Protein AF-A0A2E3KAB7-F1 (afdb_monomer)

Secondary structure (DSSP, 8-state):
-HHHHHHHHHHHHHHHHHHHHHHHHHHHHHHHHHHHHHHSS-GGGB-TTSPBPP------------------

pLDDT: mean 79.63, std 14.13, range [46.84, 97.25]

Mean predicted aligned error: 14.68 Å

Radius of gyration: 31.41 Å; Cα contacts (8 Å, |Δi|>4): 8; chains: 1; bounding box: 94×13×68 Å

Foldseek 3Di:
DVVVVVVVVVVVVVVVVVVVVVVVVVVVVVVCVVCVVVPPDDPVQADPVRDGNDDDPDDDDDDDDPPPPPDD

Sequence (72 aa):
MQAALITIGVFTGILTLSVGVILGYILRTYIQDNNQNAYTYHPEMFDENGQLVPDEIISFRIEGDESTELED

Solvent-accessible surface area (backbone atoms only — not comparable to full-atom values): 4707 Å² total; per-residue (Å²): 115,68,68,63,53,52,52,52,51,51,55,50,51,52,52,53,48,55,52,48,53,54,51,51,51,51,53,52,49,52,52,48,66,63,52,52,66,67,74,75,54,62,84,84,42,42,47,100,84,69,46,76,60,78,88,75,84,80,83,82,81,83,79,75,80,93,73,79,78,81,81,132

Structure (mmCIF, N/CA/C/O backbone):
data_AF-A0A2E3KAB7-F1
#
_entry.id   AF-A0A2E3KAB7-F1
#
loop_
_atom_site.group_PDB
_atom_site.id
_atom_site.type_symbol
_atom_site.label_atom_id
_atom_site.label_alt_id
_atom_site.label_comp_id
_atom_site.label_asym_id
_atom_site.label_entity_id
_atom_site.label_seq_id
_atom_site.pdbx_PDB_ins_code
_atom_site.Cartn_x
_atom_site.Cartn_y
_atom_site.Cartn_z
_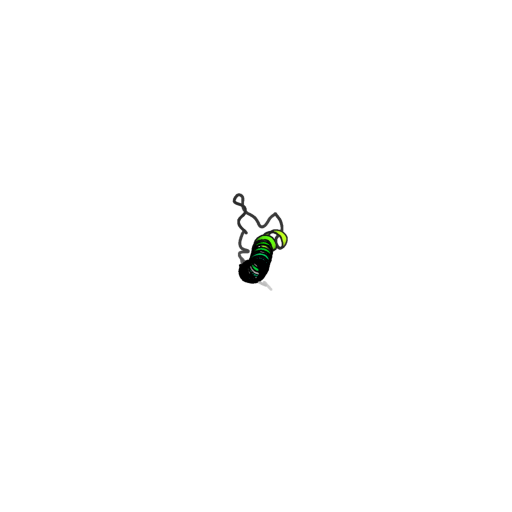atom_site.occupancy
_atom_site.B_iso_or_equiv
_atom_site.auth_seq_id
_atom_site.auth_comp_id
_atom_site.auth_asym_id
_atom_site.auth_atom_id
_atom_site.pdbx_PDB_model_num
ATOM 1 N N . MET A 1 1 ? 27.505 -1.431 -25.583 1.00 76.50 1 MET A N 1
ATOM 2 C CA . MET A 1 1 ? 27.216 -1.851 -24.191 1.00 76.50 1 MET A CA 1
ATOM 3 C C . MET A 1 1 ? 26.535 -0.768 -23.352 1.00 76.50 1 MET A C 1
ATOM 5 O O . MET A 1 1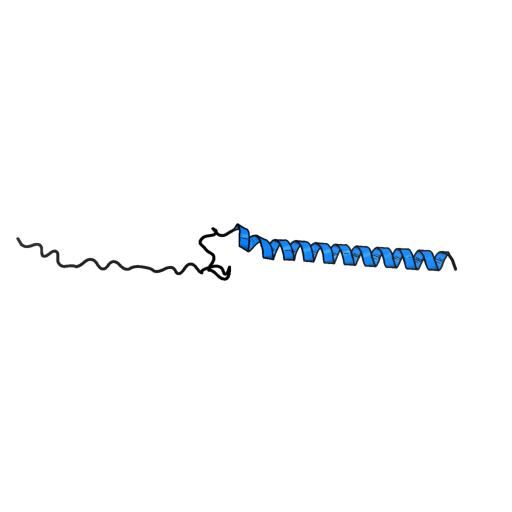 ? 25.605 -1.108 -22.640 1.00 76.50 1 MET A O 1
ATOM 9 N N . GLN A 1 2 ? 26.913 0.514 -23.447 1.00 91.00 2 GLN A N 1
ATOM 10 C CA . GLN A 1 2 ? 26.326 1.577 -22.607 1.00 91.00 2 GLN A CA 1
ATOM 11 C C . GLN A 1 2 ? 24.813 1.796 -22.810 1.00 91.00 2 GLN A C 1
ATOM 13 O O . GLN A 1 2 ? 24.085 1.913 -21.832 1.00 91.00 2 GLN A O 1
ATOM 18 N N . ALA A 1 3 ? 24.320 1.774 -24.055 1.00 91.75 3 ALA A N 1
ATOM 19 C CA . ALA A 1 3 ? 22.890 1.944 -24.339 1.00 91.75 3 ALA A CA 1
ATOM 20 C C . ALA A 1 3 ? 22.014 0.870 -23.665 1.00 91.75 3 ALA A C 1
ATOM 22 O O . ALA A 1 3 ? 21.013 1.199 -23.043 1.00 91.75 3 ALA A O 1
ATOM 23 N N . ALA A 1 4 ? 22.437 -0.399 -23.708 1.00 92.56 4 ALA A N 1
ATOM 24 C CA . ALA A 1 4 ? 21.707 -1.504 -23.085 1.00 92.56 4 ALA A CA 1
ATOM 25 C C . ALA A 1 4 ? 21.593 -1.345 -21.559 1.00 92.56 4 ALA A C 1
ATOM 27 O O . ALA A 1 4 ? 20.542 -1.619 -20.986 1.00 92.56 4 ALA A O 1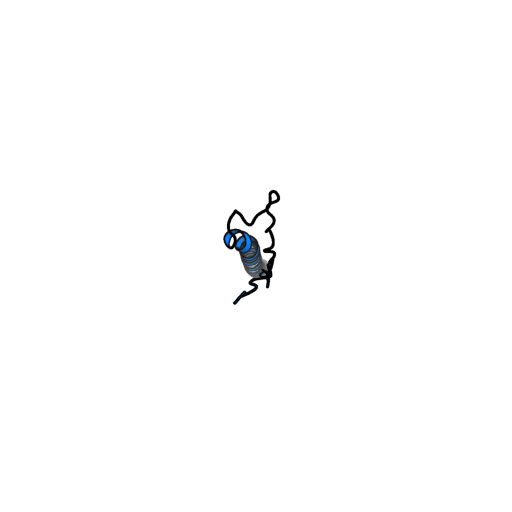
ATOM 28 N N . LEU A 1 5 ? 22.655 -0.854 -20.908 1.00 95.75 5 LEU A N 1
ATOM 29 C CA . LEU A 1 5 ? 22.667 -0.620 -19.464 1.00 95.75 5 LEU A CA 1
ATOM 30 C C . LEU A 1 5 ? 21.657 0.465 -19.063 1.00 95.75 5 LEU A C 1
ATOM 32 O O . LEU A 1 5 ? 20.897 0.286 -18.113 1.00 95.75 5 LEU A O 1
ATOM 36 N N . ILE A 1 6 ? 21.623 1.568 -19.818 1.00 94.88 6 ILE A N 1
ATOM 37 C CA . ILE A 1 6 ? 20.699 2.681 -19.573 1.00 94.88 6 ILE A CA 1
ATOM 38 C C . ILE A 1 6 ? 19.256 2.218 -19.769 1.00 94.88 6 ILE A C 1
ATOM 40 O O . ILE A 1 6 ? 18.412 2.494 -18.921 1.00 94.88 6 ILE A O 1
ATOM 44 N N . THR A 1 7 ? 18.969 1.466 -20.836 1.00 95.81 7 THR A N 1
ATOM 45 C CA . THR A 1 7 ? 17.623 0.934 -21.078 1.00 95.81 7 THR A CA 1
ATOM 46 C C . THR A 1 7 ? 17.160 0.068 -19.906 1.00 95.81 7 THR A C 1
ATOM 48 O O . THR A 1 7 ? 16.096 0.320 -19.351 1.00 95.81 7 THR A O 1
ATOM 51 N N . ILE A 1 8 ? 17.973 -0.890 -19.456 1.00 95.50 8 ILE A N 1
ATOM 52 C CA . ILE A 1 8 ? 17.601 -1.769 -18.336 1.00 95.50 8 ILE A CA 1
ATOM 53 C C . ILE A 1 8 ? 17.392 -0.969 -17.042 1.00 95.50 8 ILE A C 1
ATOM 55 O O . ILE A 1 8 ? 16.421 -1.214 -16.325 1.00 95.50 8 ILE A O 1
ATOM 59 N N . GLY A 1 9 ? 18.253 0.011 -16.758 1.00 95.56 9 GLY A N 1
ATOM 60 C CA . GLY A 1 9 ? 18.126 0.873 -15.581 1.00 95.56 9 GLY A CA 1
ATOM 61 C C . GLY A 1 9 ? 16.842 1.705 -15.579 1.00 95.56 9 GLY A C 1
ATOM 62 O O . GLY A 1 9 ? 16.145 1.751 -14.568 1.00 95.56 9 GLY A O 1
ATOM 63 N N . VAL A 1 10 ? 16.485 2.304 -16.718 1.00 95.62 10 VAL A N 1
ATOM 64 C CA . VAL A 1 10 ? 15.256 3.104 -16.856 1.00 95.62 10 VAL A CA 1
ATOM 65 C C . VAL A 1 10 ? 14.013 2.230 -16.698 1.00 95.62 10 VAL A C 1
ATOM 67 O O . VAL A 1 10 ? 13.121 2.582 -15.931 1.00 95.62 10 VAL A O 1
ATOM 70 N N . PHE A 1 11 ? 13.963 1.067 -17.352 1.00 95.81 11 PHE A N 1
ATOM 71 C CA . PHE A 1 11 ? 12.832 0.145 -17.207 1.00 95.81 11 PHE A CA 1
ATOM 72 C C . PHE A 1 11 ? 12.697 -0.370 -15.771 1.00 95.81 11 PHE A C 1
ATOM 74 O O . PHE A 1 11 ? 11.594 -0.390 -15.228 1.00 95.81 11 PHE A O 1
ATOM 81 N N . THR A 1 12 ? 13.813 -0.719 -15.129 1.00 96.06 12 THR A N 1
ATOM 82 C CA . THR A 1 12 ? 13.816 -1.151 -13.725 1.00 96.06 12 THR A CA 1
ATOM 83 C C . THR A 1 12 ? 13.336 -0.027 -12.807 1.00 96.06 12 THR A C 1
ATOM 85 O O . THR A 1 12 ? 12.505 -0.274 -11.942 1.00 96.06 12 THR A O 1
ATOM 88 N N . GLY A 1 13 ? 13.792 1.211 -13.027 1.00 96.44 13 GLY A N 1
ATOM 89 C CA . GLY A 1 13 ? 13.363 2.382 -12.259 1.00 96.44 13 GLY A CA 1
ATOM 90 C C . GLY A 1 13 ? 11.874 2.696 -12.412 1.00 96.44 13 GLY A C 1
ATOM 91 O O . GLY A 1 13 ? 11.209 3.017 -11.432 1.00 96.44 13 GLY A O 1
ATOM 92 N N . ILE A 1 14 ? 11.324 2.560 -13.621 1.00 96.81 14 ILE A N 1
ATOM 93 C CA . ILE A 1 14 ? 9.885 2.745 -13.854 1.00 96.81 14 ILE A CA 1
ATOM 94 C C . ILE A 1 14 ? 9.087 1.675 -13.103 1.00 96.81 14 ILE A C 1
ATOM 96 O O . ILE A 1 14 ? 8.130 2.006 -12.408 1.00 96.81 14 ILE A O 1
ATOM 100 N N . LEU A 1 15 ? 9.499 0.408 -13.193 1.00 96.25 15 LEU A N 1
ATOM 101 C CA . LEU A 1 15 ? 8.806 -0.692 -12.522 1.00 96.25 15 LEU A CA 1
ATOM 102 C C . LEU A 1 15 ? 8.839 -0.550 -10.998 1.00 96.25 15 LEU A C 1
ATOM 104 O O . LEU A 1 15 ? 7.807 -0.719 -10.349 1.00 96.25 15 LEU A O 1
ATOM 108 N N . THR A 1 16 ? 9.989 -0.204 -10.418 1.00 96.00 16 T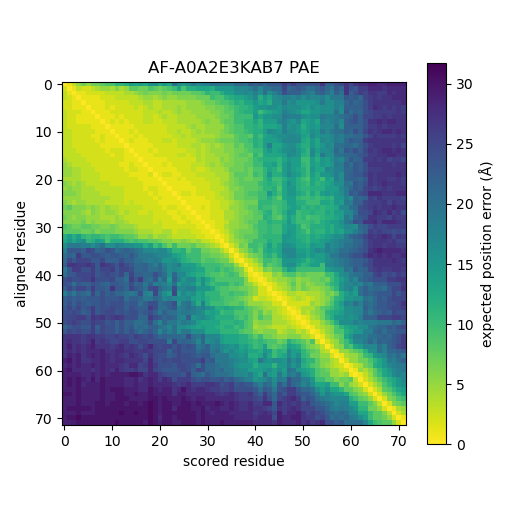HR A N 1
ATOM 109 C CA . THR A 1 16 ? 10.095 -0.011 -8.965 1.00 96.00 16 THR A CA 1
ATOM 110 C C . THR A 1 16 ? 9.273 1.183 -8.490 1.00 96.00 16 THR A C 1
ATOM 112 O O . THR A 1 16 ? 8.636 1.091 -7.442 1.00 96.00 16 THR A O 1
ATOM 115 N N . LEU A 1 17 ? 9.204 2.265 -9.273 1.00 96.25 17 LEU A N 1
ATOM 116 C CA . LEU A 1 17 ? 8.350 3.416 -8.976 1.00 96.25 17 LEU A CA 1
ATOM 117 C C . LEU A 1 17 ? 6.866 3.022 -9.022 1.00 96.25 17 LEU A C 1
ATOM 119 O O . LEU A 1 17 ? 6.134 3.293 -8.070 1.00 96.25 17 LEU A O 1
ATOM 123 N N . SER A 1 18 ? 6.421 2.328 -10.074 1.00 96.75 18 SER A N 1
ATOM 124 C CA . SER A 1 18 ? 5.030 1.867 -10.190 1.00 96.75 18 SER A CA 1
ATOM 125 C C . SER A 1 18 ? 4.624 0.963 -9.025 1.00 96.75 18 SER A C 1
ATOM 127 O O . SER A 1 18 ? 3.576 1.183 -8.419 1.00 96.75 18 SER A O 1
ATOM 129 N N . VAL A 1 19 ? 5.468 -0.010 -8.665 1.00 97.25 19 VAL A N 1
ATOM 130 C CA . VAL A 1 19 ? 5.216 -0.888 -7.513 1.00 97.25 19 VAL A CA 1
ATOM 131 C C . VAL A 1 19 ? 5.184 -0.085 -6.213 1.00 97.25 19 VAL A C 1
ATOM 133 O O . VAL A 1 19 ? 4.273 -0.276 -5.412 1.00 97.25 19 VAL A O 1
ATOM 136 N N . GLY A 1 20 ? 6.119 0.849 -6.019 1.00 96.94 20 GLY A N 1
ATOM 137 C CA . GLY A 1 20 ? 6.175 1.699 -4.829 1.00 96.94 20 GLY A CA 1
ATOM 138 C C . GLY A 1 20 ? 4.933 2.574 -4.646 1.00 96.94 20 GLY A C 1
ATOM 139 O O . GLY A 1 20 ? 4.430 2.688 -3.530 1.00 96.94 20 GLY A O 1
ATOM 140 N N . VAL A 1 21 ? 4.391 3.142 -5.728 1.00 97.12 21 VAL A N 1
ATOM 141 C CA . VAL A 1 21 ? 3.158 3.950 -5.678 1.00 97.12 21 VAL A CA 1
ATOM 142 C C . VAL A 1 21 ? 1.956 3.096 -5.289 1.00 97.12 21 VAL A C 1
ATOM 144 O O . VAL A 1 21 ? 1.184 3.495 -4.417 1.00 97.12 21 VAL A O 1
ATOM 147 N N . ILE A 1 22 ? 1.812 1.914 -5.893 1.00 97.25 22 ILE A N 1
ATOM 148 C CA . ILE A 1 22 ? 0.710 0.995 -5.579 1.00 97.25 22 ILE A CA 1
ATOM 149 C C . ILE A 1 22 ? 0.808 0.537 -4.119 1.00 97.25 22 ILE A C 1
ATOM 151 O O . ILE A 1 22 ? -0.180 0.619 -3.389 1.00 97.25 22 ILE A O 1
ATOM 155 N N . LEU A 1 23 ? 1.998 0.120 -3.666 1.00 96.69 23 LEU A N 1
ATOM 156 C CA . LEU A 1 23 ? 2.218 -0.284 -2.275 1.00 96.69 23 LEU A CA 1
ATOM 157 C C . LEU A 1 23 ? 1.910 0.862 -1.309 1.00 96.69 23 LEU A C 1
ATOM 159 O O . LEU A 1 23 ? 1.177 0.672 -0.343 1.00 96.69 23 LEU A O 1
ATOM 163 N N . GLY A 1 24 ? 2.441 2.055 -1.577 1.00 94.81 24 GLY A N 1
ATOM 164 C CA . GLY A 1 24 ? 2.233 3.228 -0.731 1.00 94.81 24 GLY A CA 1
ATOM 165 C C . GLY A 1 24 ? 0.757 3.600 -0.609 1.00 94.81 24 GLY A C 1
ATOM 166 O O . GLY A 1 24 ? 0.296 3.927 0.485 1.00 94.81 24 GLY A O 1
ATOM 167 N N . TYR A 1 25 ? -0.004 3.493 -1.701 1.00 95.44 25 TYR A N 1
ATOM 168 C CA . TYR A 1 25 ? -1.444 3.728 -1.676 1.00 95.44 25 TYR A CA 1
ATOM 169 C C . TYR A 1 25 ? -2.177 2.701 -0.805 1.00 95.44 25 TYR A C 1
ATOM 171 O O . TYR A 1 25 ? -2.980 3.088 0.042 1.00 95.44 25 TYR A O 1
ATOM 179 N N . ILE A 1 26 ? -1.861 1.410 -0.954 1.00 95.81 26 ILE A N 1
ATOM 180 C CA . ILE A 1 26 ? -2.470 0.345 -0.144 1.00 95.81 26 ILE A CA 1
ATOM 181 C C . ILE A 1 26 ? -2.131 0.526 1.340 1.00 95.81 26 ILE A C 1
ATOM 183 O O . ILE A 1 26 ? -3.029 0.454 2.174 1.00 95.81 26 ILE A O 1
ATOM 187 N N . LEU A 1 27 ? -0.869 0.813 1.681 1.00 93.06 27 LEU A N 1
ATOM 188 C CA . LEU A 1 27 ? -0.458 1.062 3.068 1.00 93.06 27 LEU A CA 1
ATOM 189 C C . LEU A 1 27 ? -1.192 2.266 3.667 1.00 93.06 27 LEU A C 1
ATOM 191 O O . LEU A 1 27 ? -1.646 2.197 4.807 1.00 93.06 27 LEU A O 1
ATOM 195 N N . ARG A 1 28 ? -1.337 3.359 2.907 1.00 91.62 28 ARG A N 1
ATOM 196 C CA . ARG A 1 28 ? -2.102 4.534 3.345 1.00 91.62 28 ARG A CA 1
ATOM 197 C C . ARG A 1 28 ? -3.547 4.161 3.666 1.00 91.62 28 ARG A C 1
ATOM 199 O O . ARG A 1 28 ? -4.043 4.569 4.710 1.00 91.62 28 ARG A O 1
ATOM 206 N N . THR A 1 29 ? -4.206 3.417 2.781 1.00 87.88 29 THR A N 1
ATOM 207 C CA . THR A 1 29 ? -5.591 2.973 2.991 1.00 87.88 29 THR A CA 1
ATOM 208 C C . THR A 1 29 ? -5.691 2.058 4.206 1.00 87.88 29 THR A C 1
ATOM 210 O O . THR A 1 29 ? -6.514 2.304 5.073 1.00 87.88 29 THR A O 1
ATOM 213 N N . TYR A 1 30 ? -4.782 1.092 4.347 1.00 88.19 30 TYR A N 1
ATOM 214 C CA . TYR A 1 30 ? -4.752 0.189 5.497 1.00 88.19 30 TYR A CA 1
ATOM 215 C C . TYR A 1 30 ? -4.613 0.932 6.835 1.00 88.19 30 TYR A C 1
ATOM 217 O O . TYR A 1 30 ? -5.344 0.658 7.782 1.00 88.19 30 TYR A O 1
ATOM 225 N N . ILE A 1 31 ? -3.694 1.901 6.915 1.00 86.69 31 ILE A N 1
ATOM 226 C CA . ILE A 1 31 ? -3.513 2.723 8.121 1.00 86.69 31 ILE A CA 1
ATOM 227 C C . ILE A 1 31 ? -4.771 3.547 8.402 1.00 86.69 31 ILE A C 1
ATOM 229 O O . ILE A 1 31 ? -5.178 3.670 9.556 1.00 86.69 31 ILE A O 1
ATOM 233 N N . GLN A 1 32 ? -5.379 4.113 7.360 1.00 82.56 32 GLN A N 1
ATOM 234 C CA . GLN A 1 32 ? -6.583 4.918 7.493 1.00 82.56 32 GLN A CA 1
ATOM 235 C C . GLN A 1 32 ? -7.756 4.074 8.012 1.00 82.56 32 GLN A C 1
ATOM 237 O O . GLN A 1 32 ? -8.359 4.453 9.012 1.00 82.56 32 GLN A O 1
ATOM 242 N N . ASP A 1 33 ? -8.018 2.918 7.406 1.00 80.25 33 ASP A N 1
ATOM 243 C CA .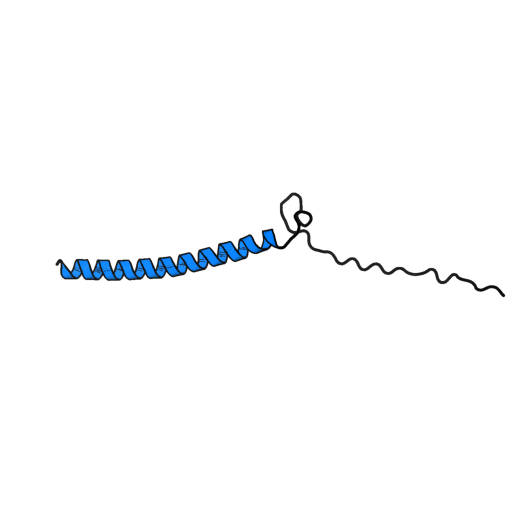 ASP A 1 33 ? -9.113 2.022 7.793 1.00 80.25 33 ASP A CA 1
ATOM 244 C C . ASP A 1 33 ? -8.917 1.477 9.219 1.00 80.25 33 ASP A C 1
ATOM 246 O O . ASP A 1 33 ? -9.863 1.400 10.002 1.00 80.25 33 ASP A O 1
ATOM 250 N N . ASN A 1 34 ? -7.677 1.149 9.599 1.00 73.50 34 ASN A N 1
ATOM 251 C CA . ASN A 1 34 ? -7.376 0.635 10.935 1.00 73.50 34 ASN A CA 1
ATOM 252 C C . ASN A 1 34 ? -7.479 1.716 12.027 1.00 73.50 34 ASN A C 1
ATOM 254 O O . ASN A 1 34 ? -7.958 1.442 13.125 1.00 73.50 34 ASN A O 1
ATOM 258 N N . ASN A 1 35 ? -7.054 2.951 11.742 1.00 66.44 35 ASN A N 1
ATOM 259 C CA . ASN A 1 35 ? -7.044 4.028 12.738 1.00 66.44 35 ASN A CA 1
ATOM 260 C C . ASN A 1 35 ? -8.381 4.780 12.842 1.00 66.44 35 ASN A C 1
ATOM 262 O O . ASN A 1 35 ? -8.634 5.414 13.864 1.00 66.44 35 ASN A O 1
ATOM 266 N N . GLN A 1 36 ? -9.255 4.715 11.834 1.00 59.44 36 GLN A N 1
ATOM 267 C CA . GLN A 1 36 ? -10.574 5.365 11.870 1.00 59.44 36 GLN A CA 1
ATOM 268 C C . GLN A 1 36 ? -11.489 4.831 12.981 1.00 59.44 36 GLN A C 1
ATOM 270 O O . GLN A 1 36 ? -12.282 5.590 13.545 1.00 59.44 36 GLN A O 1
ATOM 275 N N . ASN A 1 37 ? -11.338 3.559 13.353 1.00 57.09 37 ASN A N 1
ATOM 276 C CA . ASN A 1 37 ? -12.133 2.960 14.423 1.00 57.09 37 ASN A CA 1
ATOM 277 C C . ASN A 1 37 ? -11.769 3.509 15.809 1.00 57.09 37 ASN A C 1
ATOM 279 O O . ASN A 1 37 ? -12.623 3.537 16.678 1.00 57.09 37 ASN A O 1
ATOM 283 N N . ALA A 1 38 ? -10.547 4.000 16.031 1.00 58.09 38 ALA A N 1
ATOM 284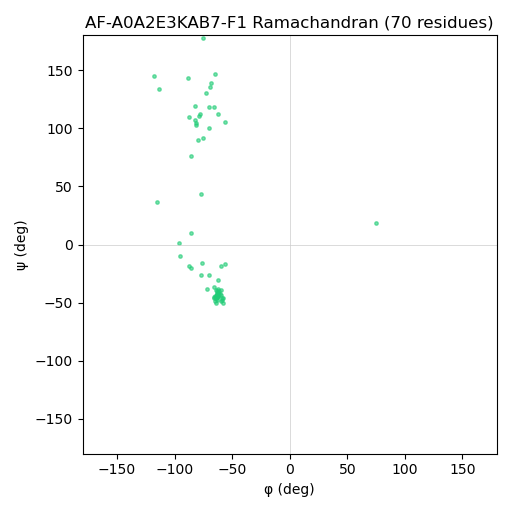 C CA . ALA A 1 38 ? -10.147 4.512 17.345 1.00 58.09 38 ALA A CA 1
ATOM 285 C C . ALA A 1 38 ? -10.706 5.916 17.647 1.00 58.09 38 ALA A C 1
ATOM 287 O O . ALA A 1 38 ? -10.885 6.269 18.806 1.00 58.09 38 ALA A O 1
ATOM 288 N N . TYR A 1 39 ? -10.988 6.720 16.614 1.00 56.53 39 TYR A N 1
ATOM 289 C CA . TYR A 1 39 ? -11.444 8.110 16.772 1.00 56.53 39 TYR A CA 1
ATOM 290 C C . TYR A 1 39 ? -12.965 8.284 16.733 1.00 56.53 39 TYR A C 1
ATOM 292 O O . TYR A 1 39 ? -13.457 9.380 16.991 1.00 56.53 39 TYR A O 1
ATOM 300 N N . THR A 1 40 ? -13.707 7.236 16.373 1.00 63.47 40 THR A N 1
ATOM 301 C CA . THR A 1 40 ? -15.167 7.316 16.196 1.00 63.47 40 THR A CA 1
ATOM 302 C C . THR A 1 40 ? -15.929 7.061 17.500 1.00 63.47 40 THR A C 1
ATOM 304 O O . THR A 1 40 ? -17.082 7.466 17.620 1.00 63.47 40 THR A O 1
ATOM 307 N N . TYR A 1 41 ? -15.285 6.453 18.499 1.00 67.50 41 TYR A N 1
ATOM 308 C CA . TYR A 1 41 ? -15.929 6.039 19.7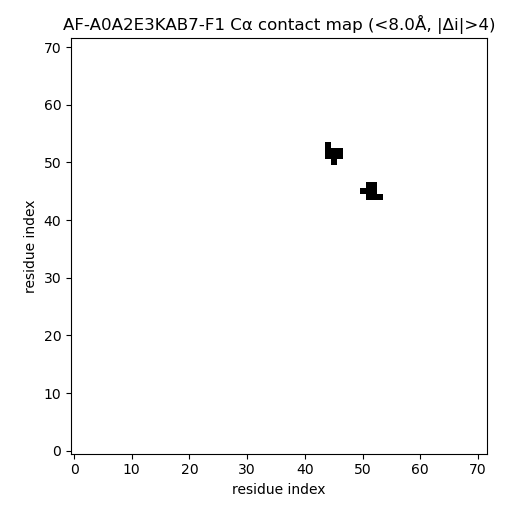43 1.00 67.50 41 TYR A CA 1
ATOM 309 C C . TYR A 1 41 ? -15.333 6.760 20.951 1.00 67.50 41 TYR A C 1
ATOM 311 O O . TYR A 1 41 ? -14.142 7.071 20.993 1.00 67.50 41 TYR A O 1
ATOM 319 N N . HIS A 1 42 ? -16.184 7.059 21.931 1.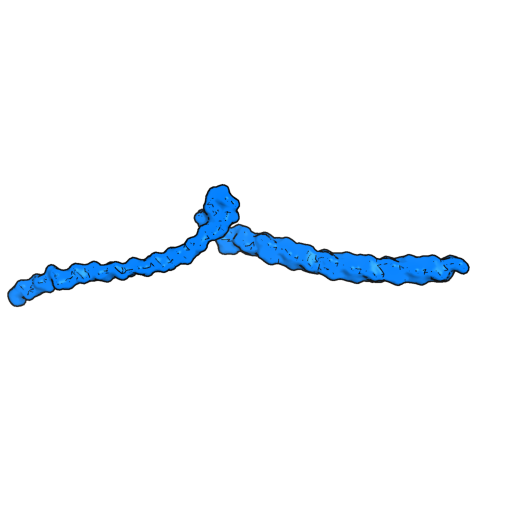00 71.88 42 HIS A N 1
ATOM 320 C CA . HIS A 1 42 ? -15.771 7.710 23.171 1.00 71.88 42 HIS A CA 1
ATOM 321 C C . HIS A 1 42 ? -14.834 6.771 23.964 1.00 71.88 42 HIS A C 1
ATOM 323 O O . HIS A 1 42 ? -15.043 5.559 23.919 1.00 71.88 42 HIS A O 1
ATOM 329 N N . PRO A 1 43 ? -13.828 7.270 24.714 1.00 71.69 43 PRO A N 1
ATOM 330 C CA . PRO A 1 43 ? -12.912 6.437 25.509 1.00 71.69 43 PRO A CA 1
ATOM 331 C C . PRO A 1 43 ? -13.602 5.519 26.533 1.00 71.69 43 PRO A C 1
ATOM 333 O O . PRO A 1 43 ? -12.990 4.567 26.998 1.00 71.69 43 PRO A O 1
ATOM 336 N N . GLU A 1 44 ? -14.866 5.779 26.866 1.00 77.19 44 GLU A N 1
ATOM 337 C CA . GLU A 1 44 ? -15.697 4.929 27.731 1.00 77.19 44 GLU A CA 1
ATOM 338 C C . GLU A 1 44 ? -16.227 3.664 27.028 1.00 77.19 44 GLU A C 1
ATOM 340 O O . GLU A 1 44 ? -16.670 2.740 27.700 1.00 77.19 44 GLU A O 1
ATOM 345 N N . MET A 1 45 ? -16.180 3.599 25.692 1.00 75.75 45 MET A N 1
ATOM 346 C CA . MET A 1 45 ? -16.642 2.453 24.894 1.00 75.75 45 MET A CA 1
ATOM 347 C C . MET A 1 45 ? -15.571 1.369 24.719 1.00 75.75 45 MET A C 1
ATOM 349 O O . MET A 1 45 ? -15.738 0.468 23.900 1.00 75.75 45 MET A O 1
ATOM 353 N N . PHE A 1 46 ? -14.460 1.459 25.448 1.00 75.12 46 PHE A N 1
ATOM 354 C CA . PHE A 1 46 ? -13.372 0.492 25.395 1.00 75.12 46 PHE A CA 1
ATOM 355 C C . PHE A 1 46 ? -13.266 -0.249 26.729 1.00 75.12 46 PHE A C 1
ATOM 357 O O . PHE A 1 46 ? -13.308 0.369 27.792 1.00 75.12 46 PHE A O 1
ATOM 364 N N . ASP A 1 47 ? -13.133 -1.574 26.671 1.00 78.12 47 ASP A N 1
ATOM 365 C CA . ASP A 1 47 ? -12.853 -2.395 27.850 1.00 78.12 47 ASP A CA 1
ATOM 366 C C . ASP A 1 47 ? -11.379 -2.271 28.296 1.00 78.12 47 ASP A C 1
ATOM 368 O O . ASP A 1 47 ? -10.559 -1.610 27.652 1.00 78.12 47 ASP A O 1
ATOM 372 N N . GLU A 1 48 ? -11.007 -2.933 29.397 1.00 79.06 48 GLU A N 1
ATOM 373 C CA . GLU A 1 48 ? -9.621 -2.948 29.903 1.00 79.06 48 GLU A CA 1
ATOM 374 C C . GLU A 1 48 ? -8.600 -3.519 28.897 1.00 79.06 48 GLU A C 1
ATOM 376 O O . GLU A 1 48 ? -7.401 -3.260 29.017 1.00 79.06 48 GLU A O 1
ATOM 381 N N . ASN A 1 49 ? -9.059 -4.266 27.890 1.00 77.62 49 ASN A N 1
ATOM 382 C CA . ASN A 1 49 ? -8.237 -4.854 26.834 1.00 77.62 49 ASN A CA 1
ATOM 383 C C . ASN A 1 49 ? -8.198 -3.984 25.561 1.00 77.62 49 ASN A C 1
ATOM 385 O O . ASN A 1 49 ? -7.548 -4.361 24.582 1.00 77.62 49 ASN A O 1
ATOM 389 N N . GLY A 1 50 ? -8.867 -2.824 25.560 1.00 68.62 50 GLY A N 1
ATOM 390 C CA . GLY A 1 50 ? -8.945 -1.909 24.422 1.00 68.62 50 GLY A CA 1
ATOM 391 C C . GLY A 1 50 ? -9.878 -2.385 23.306 1.00 68.62 50 GLY A C 1
ATOM 392 O O . GLY A 1 50 ? -9.762 -1.915 22.170 1.00 68.62 50 GLY A O 1
ATOM 393 N N . GLN A 1 51 ? -10.781 -3.321 23.595 1.00 77.00 51 GLN A N 1
ATOM 394 C CA . GLN A 1 51 ? -11.810 -3.768 22.664 1.00 77.00 51 GLN A CA 1
ATOM 395 C C . GLN A 1 51 ? -13.055 -2.892 22.786 1.00 77.00 51 GLN A C 1
ATOM 397 O O . GLN A 1 51 ? -13.433 -2.473 23.876 1.00 77.00 51 GLN A O 1
ATOM 402 N N . LEU A 1 52 ? -13.703 -2.637 21.650 1.00 72.62 52 LEU A N 1
ATOM 403 C CA . LEU A 1 52 ? -14.965 -1.909 21.597 1.00 72.62 52 LEU A CA 1
ATOM 404 C C . LEU A 1 52 ? -16.073 -2.710 22.285 1.00 72.62 52 LEU A C 1
ATOM 406 O O . LEU A 1 52 ? -16.401 -3.814 21.846 1.00 72.62 52 LEU A O 1
ATOM 410 N N . VAL A 1 53 ? -16.638 -2.140 23.349 1.00 75.12 53 VAL A N 1
ATOM 411 C CA . VAL A 1 53 ? -17.792 -2.687 24.061 1.00 75.12 53 VAL A CA 1
ATOM 412 C C . VAL A 1 53 ? -19.010 -2.546 23.141 1.00 75.12 53 VAL A C 1
ATOM 414 O O . VAL A 1 53 ? -19.332 -1.428 22.740 1.00 75.12 53 VAL A O 1
ATOM 417 N N . PRO A 1 54 ? -19.662 -3.651 22.740 1.00 68.88 54 PRO A N 1
ATOM 418 C CA . PRO A 1 54 ? -20.832 -3.586 21.875 1.00 68.88 54 PRO A CA 1
ATOM 419 C C . PRO A 1 54 ? -22.023 -2.977 22.624 1.00 68.88 54 PRO A C 1
ATOM 421 O O . PRO A 1 54 ? -22.320 -3.366 23.752 1.00 68.88 54 PRO A O 1
ATOM 424 N N . ASP A 1 55 ? -22.737 -2.061 21.972 1.00 69.62 55 ASP A N 1
ATOM 425 C CA . ASP A 1 55 ? -23.958 -1.469 22.519 1.00 69.62 55 ASP A CA 1
ATOM 426 C C . ASP A 1 55 ? -25.087 -2.517 22.535 1.00 69.62 55 ASP A C 1
ATOM 428 O O . ASP A 1 55 ? -25.731 -2.795 21.520 1.00 69.62 55 ASP A O 1
ATOM 432 N N . GLU A 1 56 ? -25.346 -3.126 23.691 1.00 68.94 56 GLU A N 1
ATOM 433 C CA . GLU A 1 56 ? -26.499 -4.006 23.887 1.00 68.94 56 GLU A CA 1
ATOM 434 C C . GLU A 1 56 ? -27.770 -3.164 24.110 1.00 68.94 56 GLU A C 1
ATOM 436 O O . GLU A 1 56 ? -27.942 -2.512 25.141 1.00 68.94 56 GLU A O 1
ATOM 441 N N . ILE A 1 57 ? -28.697 -3.170 23.143 1.00 66.19 57 ILE A N 1
ATOM 442 C CA . ILE A 1 57 ? -29.994 -2.484 23.271 1.00 66.19 57 ILE A CA 1
ATOM 443 C C . ILE A 1 57 ? -30.903 -3.306 24.195 1.00 66.19 57 ILE A C 1
ATOM 445 O O . ILE A 1 57 ? -31.634 -4.194 23.753 1.00 66.19 57 ILE A O 1
ATOM 449 N N . ILE A 1 58 ? -30.879 -3.001 25.491 1.00 70.56 58 ILE A N 1
ATOM 450 C CA . ILE A 1 58 ? -31.808 -3.581 26.466 1.00 70.56 58 ILE A CA 1
ATOM 451 C C . ILE A 1 58 ? -33.138 -2.815 26.389 1.00 70.56 58 ILE A C 1
ATOM 453 O O . ILE A 1 58 ? -33.254 -1.687 26.867 1.00 70.56 58 ILE A O 1
ATOM 457 N N . SER A 1 59 ? -34.167 -3.417 25.783 1.00 73.88 59 SER A N 1
ATOM 458 C CA . SER A 1 59 ? -35.522 -2.856 25.799 1.00 73.88 59 SER A CA 1
ATOM 459 C C . SER A 1 59 ? -36.234 -3.226 27.102 1.00 73.88 59 SER A C 1
ATOM 461 O O . SER A 1 59 ? -36.647 -4.374 27.282 1.00 73.88 59 SER A O 1
ATOM 463 N N . PHE A 1 60 ? -36.416 -2.261 28.002 1.00 70.50 60 PHE A N 1
ATOM 464 C CA . PHE A 1 60 ? -37.239 -2.448 29.196 1.00 70.50 60 PHE A CA 1
ATOM 465 C C . PHE A 1 60 ? -38.718 -2.252 28.849 1.00 70.50 60 PHE A C 1
ATOM 467 O O . PHE A 1 60 ? -39.133 -1.178 28.414 1.00 70.50 60 PHE A O 1
ATOM 474 N N . ARG A 1 61 ? -39.529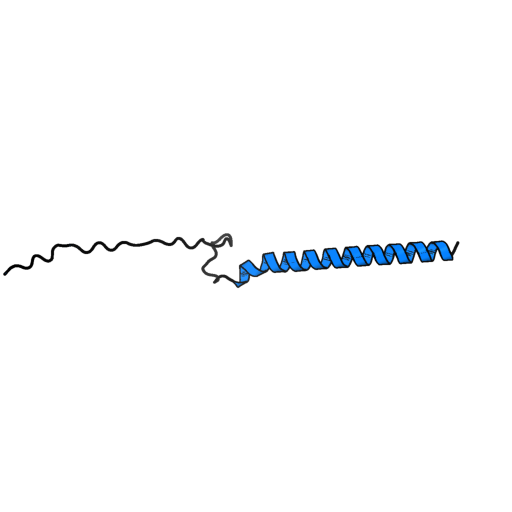 -3.295 29.053 1.00 72.88 61 ARG A N 1
ATOM 475 C CA . ARG A 1 61 ? -40.989 -3.179 29.091 1.00 72.88 61 ARG A CA 1
ATOM 476 C C . ARG A 1 61 ? -41.382 -2.842 30.524 1.00 72.88 61 ARG A C 1
ATOM 478 O O . ARG A 1 61 ? -41.251 -3.684 31.404 1.00 72.88 61 ARG A O 1
ATOM 485 N N . ILE A 1 62 ? -41.843 -1.616 30.749 1.00 76.12 62 ILE A N 1
ATOM 486 C CA . ILE A 1 62 ? -42.462 -1.232 32.017 1.00 76.12 62 ILE A CA 1
ATOM 487 C C . ILE A 1 62 ? -43.912 -1.710 31.943 1.00 76.12 62 ILE A C 1
ATOM 489 O O . ILE A 1 62 ? -44.723 -1.123 31.230 1.00 76.12 62 ILE A O 1
ATOM 493 N N . GLU A 1 63 ? -44.212 -2.820 32.609 1.00 74.06 63 GLU A N 1
ATOM 494 C CA . GLU A 1 63 ? -45.588 -3.262 32.828 1.00 74.06 63 GLU A CA 1
ATOM 495 C C . GLU A 1 63 ? -46.154 -2.410 33.971 1.00 74.06 63 GLU A C 1
ATOM 497 O O . GLU A 1 63 ? -45.643 -2.440 35.090 1.00 74.06 63 GLU A O 1
ATOM 502 N N . GLY A 1 64 ? -47.121 -1.548 33.654 1.00 69.25 64 GLY A N 1
ATOM 503 C CA . GLY A 1 64 ? -47.865 -0.805 34.666 1.00 69.25 64 GLY A CA 1
ATOM 504 C C . GLY A 1 64 ? -48.807 -1.764 35.380 1.00 69.25 64 GLY A C 1
ATOM 505 O O . GLY A 1 64 ? -49.516 -2.514 34.717 1.00 69.25 64 GLY A O 1
ATOM 506 N N . ASP A 1 65 ? -48.794 -1.756 36.710 1.00 65.12 65 ASP A N 1
ATOM 507 C CA . ASP A 1 65 ? -49.741 -2.524 37.514 1.00 65.12 65 ASP A CA 1
ATOM 508 C C . ASP A 1 65 ? -51.166 -2.019 37.220 1.00 65.12 65 ASP A C 1
ATOM 510 O O . ASP A 1 65 ? -51.504 -0.871 37.514 1.00 65.12 65 ASP A O 1
ATOM 514 N N . GLU A 1 66 ? -51.989 -2.855 36.581 1.00 63.50 66 GLU A N 1
ATOM 515 C CA . GLU A 1 66 ? -53.394 -2.580 36.244 1.00 63.50 66 GLU A CA 1
ATOM 516 C C . GLU A 1 66 ? -54.288 -2.735 37.492 1.00 63.50 66 GLU A C 1
ATOM 518 O O . GLU A 1 66 ? -55.356 -3.336 37.452 1.00 63.50 66 GLU A O 1
ATOM 523 N N . SER A 1 67 ? -53.838 -2.216 38.635 1.00 60.34 67 SER A N 1
ATOM 524 C CA . SER A 1 67 ? -54.552 -2.252 39.915 1.00 60.34 67 SER A CA 1
ATOM 525 C C . SER A 1 67 ? -54.937 -0.845 40.379 1.00 60.34 67 SER A C 1
ATOM 527 O O . SER A 1 67 ? -54.936 -0.523 41.562 1.00 60.34 67 SER A O 1
ATOM 529 N N . THR A 1 68 ? -55.310 0.038 39.447 1.00 60.75 68 THR A N 1
ATOM 530 C CA . THR A 1 68 ? -56.140 1.189 39.831 1.00 60.75 68 THR A CA 1
ATOM 531 C C . THR A 1 68 ? -57.594 0.736 39.789 1.00 60.75 68 THR A C 1
ATOM 533 O O . THR A 1 68 ? -58.316 1.007 38.830 1.00 60.75 68 THR A O 1
ATOM 536 N N . GLU A 1 69 ? -57.995 -0.020 40.814 1.00 63.97 69 GLU A N 1
ATOM 537 C CA . GLU A 1 69 ? -59.404 -0.214 41.151 1.00 63.97 69 GLU A CA 1
ATOM 538 C C . GLU A 1 69 ? -60.010 1.177 41.371 1.00 63.97 69 GLU A C 1
ATOM 540 O O . GLU A 1 69 ? -59.718 1.861 42.351 1.00 63.97 69 GLU A O 1
ATOM 545 N N . LEU A 1 70 ? -60.802 1.638 40.405 1.00 59.25 70 LEU A N 1
ATOM 546 C CA . LEU A 1 70 ? -61.678 2.782 40.605 1.00 59.25 70 LEU A CA 1
ATOM 547 C C . LEU A 1 70 ? -62.907 2.262 41.360 1.00 59.25 70 LEU A C 1
ATOM 549 O O . LEU A 1 70 ? -63.852 1.768 40.745 1.00 59.25 70 LEU A O 1
ATOM 553 N N . GLU A 1 71 ? -62.835 2.301 42.693 1.00 54.06 71 GLU A N 1
ATOM 554 C CA . GLU A 1 71 ? -64.012 2.271 43.565 1.00 54.06 71 GLU A CA 1
ATOM 555 C C . GLU A 1 71 ? -64.811 3.585 43.410 1.00 54.06 71 GLU A C 1
ATOM 557 O O . GLU A 1 71 ? -64.222 4.668 43.353 1.00 54.06 71 GLU A O 1
ATOM 562 N N . ASP A 1 72 ? -66.142 3.418 43.387 1.00 46.84 72 ASP A N 1
ATOM 563 C CA . ASP A 1 72 ? -67.277 4.370 43.320 1.00 46.84 72 ASP A CA 1
ATOM 564 C C . ASP A 1 72 ? -67.754 4.909 41.951 1.00 46.84 72 ASP A C 1
ATOM 566 O O . ASP A 1 72 ? -67.184 5.877 41.393 1.00 46.84 72 ASP A O 1
#